Protein AF-A0A060XCC9-F1 (afdb_monomer_lite)

Organism: Oncorhynchus mykiss (NCBI:txid8022)

InterPro domains:
  IPR000315 B-box-type zinc finger [PF00643] (90-126)
  IPR000315 B-box-type zinc finger [PS50119] (88-128)
  IPR000315 B-box-type zinc finger [SM00336] (88-128)
  IPR001841 Zinc finger, RING-type [PS50089] (15-59)
  IPR001841 Zinc finger, RING-type [SM00184] (15-58)
  IPR013083 Zinc finger, RING/FYVE/PHD-type [G3DSA:3.30.40.10] (1-75)
  IPR017907 Zinc finger, RING-type, conserved site [PS00518] (30-39)
  IPR027370 Zinc finger, RING-type, eukaryotic [PF13445] (15-47)
  IPR051051 E3 ubiquitin-protein ligase TRIM/RNF [PTHR25465] (50-136)

pLDDT: mean 73.84, std 18.0, range [29.75, 94.81]

Radius of gyration: 21.74 Å; chains: 1; bounding box: 54×84×45 Å

Structure (mmCIF, N/CA/C/O backbone):
data_AF-A0A060XCC9-F1
#
_entry.id   AF-A0A060XCC9-F1
#
loop_
_atom_site.group_PDB
_atom_site.id
_atom_site.type_symbol
_atom_site.label_atom_id
_atom_site.label_alt_id
_atom_site.label_comp_id
_atom_site.label_asym_id
_atom_site.label_entity_id
_atom_site.label_seq_id
_atom_site.pdbx_PDB_ins_code
_atom_site.Cartn_x
_atom_site.Cartn_y
_atom_site.Cartn_z
_atom_site.occupancy
_atom_site.B_iso_or_equiv
_atom_site.auth_seq_id
_atom_site.auth_comp_id
_atom_site.auth_asym_id
_atom_site.auth_atom_id
_atom_site.pdbx_PDB_model_num
ATOM 1 N N . MET A 1 1 ? -31.879 -34.108 3.209 1.00 38.06 1 MET A N 1
ATOM 2 C CA . MET A 1 1 ? -31.539 -33.006 4.131 1.00 38.06 1 MET A CA 1
ATOM 3 C C . MET A 1 1 ? -30.039 -32.811 4.059 1.00 38.06 1 MET A C 1
ATOM 5 O O . MET A 1 1 ? -29.324 -33.751 4.369 1.00 38.06 1 MET A O 1
ATOM 9 N N . ALA A 1 2 ? -29.567 -31.674 3.555 1.00 33.78 2 ALA A N 1
ATOM 10 C CA . ALA A 1 2 ? -28.142 -31.370 3.478 1.00 33.78 2 ALA A CA 1
ATOM 11 C C . ALA A 1 2 ? -27.907 -30.082 4.265 1.00 33.78 2 ALA A C 1
ATOM 13 O O . ALA A 1 2 ? -28.364 -29.014 3.867 1.00 33.78 2 ALA A O 1
ATOM 14 N N . THR A 1 3 ? -27.262 -30.205 5.420 1.00 51.16 3 THR A N 1
ATOM 15 C CA . THR A 1 3 ? -26.796 -29.068 6.207 1.00 51.16 3 THR A CA 1
ATOM 16 C C . THR A 1 3 ? -25.444 -28.653 5.642 1.00 51.16 3 THR A C 1
ATOM 18 O O . THR A 1 3 ? -24.409 -29.201 6.012 1.00 51.16 3 THR A O 1
ATOM 21 N N . SER A 1 4 ? -25.438 -27.708 4.708 1.00 47.94 4 SER A N 1
ATOM 22 C CA . SER A 1 4 ? -24.227 -26.964 4.370 1.00 47.94 4 SER A CA 1
ATOM 23 C C . SER A 1 4 ? -24.091 -25.820 5.373 1.00 47.94 4 SER A C 1
ATOM 25 O O . SER A 1 4 ? -24.404 -24.669 5.077 1.00 47.94 4 SER A O 1
ATOM 27 N N . SER A 1 5 ? -23.694 -26.150 6.601 1.00 54.50 5 SER A N 1
ATOM 28 C CA . SER A 1 5 ? -23.222 -25.175 7.580 1.00 54.50 5 SER A CA 1
ATOM 29 C C . SER A 1 5 ? -21.854 -24.677 7.120 1.00 54.50 5 SER A C 1
ATOM 31 O O . SER A 1 5 ? -20.808 -25.187 7.515 1.00 54.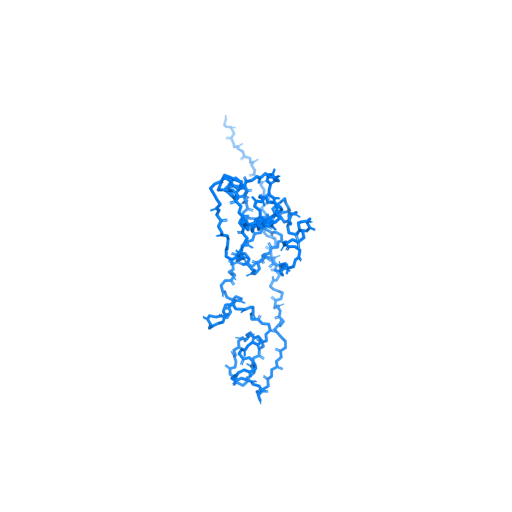50 5 SER A O 1
ATOM 33 N N . SER A 1 6 ? -21.870 -23.690 6.226 1.00 56.69 6 SER A N 1
ATOM 34 C CA . SER A 1 6 ? -20.720 -22.841 5.942 1.00 56.69 6 SER A CA 1
ATOM 35 C C . SER A 1 6 ? -20.382 -22.075 7.219 1.00 56.69 6 SER A C 1
ATOM 37 O O . SER A 1 6 ? -20.898 -20.987 7.450 1.00 56.69 6 SER A O 1
ATOM 39 N N . LEU A 1 7 ? -19.540 -22.663 8.073 1.00 48.34 7 LEU A N 1
ATOM 40 C CA . LEU A 1 7 ? -18.870 -21.956 9.161 1.00 48.34 7 LEU A CA 1
ATOM 41 C C . LEU A 1 7 ? -17.871 -20.974 8.535 1.00 48.34 7 LEU A C 1
ATOM 43 O O . LEU A 1 7 ? -16.666 -21.215 8.497 1.00 48.34 7 LEU A O 1
ATOM 47 N N . LEU A 1 8 ? -18.375 -19.877 7.975 1.00 49.47 8 LEU A N 1
ATOM 48 C CA . LEU A 1 8 ? -17.566 -18.680 7.824 1.00 49.47 8 LEU A CA 1
ATOM 49 C C . LEU A 1 8 ? -17.305 -18.210 9.256 1.00 49.47 8 LEU A C 1
ATOM 51 O O . LEU A 1 8 ? -18.219 -17.703 9.899 1.00 49.47 8 LEU A O 1
ATOM 55 N N . SER A 1 9 ? -16.104 -18.498 9.771 1.00 51.94 9 SER A N 1
ATOM 56 C CA . SER A 1 9 ? -15.682 -18.137 11.132 1.00 51.94 9 SER A CA 1
ATOM 57 C C . SER A 1 9 ? -16.092 -16.695 11.420 1.00 51.94 9 SER A C 1
ATOM 59 O O . SER A 1 9 ? -15.736 -15.792 10.656 1.00 51.94 9 SER A O 1
ATOM 61 N N . GLU A 1 10 ? -16.832 -16.486 12.510 1.00 56.75 10 GLU A N 1
ATOM 62 C CA . GLU A 1 10 ? -17.357 -15.185 12.955 1.00 56.75 10 GLU A CA 1
ATOM 63 C C . GLU A 1 10 ? -16.245 -14.122 13.061 1.00 56.75 10 GLU A C 1
ATOM 65 O O . GLU A 1 10 ? -16.485 -12.928 12.904 1.00 56.75 10 GLU A O 1
ATOM 70 N N . GLU A 1 11 ? -14.994 -14.564 13.193 1.00 55.44 11 GLU A N 1
ATOM 71 C CA . GLU A 1 11 ? -13.777 -13.755 13.194 1.00 55.44 11 GLU A CA 1
ATOM 72 C C . GLU A 1 11 ? -13.508 -12.973 11.894 1.00 55.44 11 GLU A C 1
ATOM 74 O O . GLU A 1 11 ? -12.779 -11.981 11.930 1.00 55.44 11 GLU A O 1
ATOM 79 N N . GLN A 1 12 ? -14.078 -13.364 10.746 1.00 63.16 12 GLN A N 1
ATOM 80 C CA . GLN A 1 12 ? -13.899 -12.627 9.482 1.00 63.16 12 GLN A CA 1
ATOM 81 C C . GLN A 1 12 ? -14.871 -11.452 9.303 1.00 63.16 12 GLN A C 1
ATOM 83 O O . GLN A 1 12 ? -14.699 -10.658 8.377 1.00 63.16 12 GLN A O 1
ATOM 88 N N . LEU A 1 13 ? -15.875 -11.321 10.176 1.00 75.88 13 LEU A N 1
ATOM 89 C CA . LEU A 1 13 ? -16.891 -10.264 10.110 1.00 75.88 13 LEU A CA 1
ATOM 90 C C . LEU A 1 13 ? -16.720 -9.194 11.197 1.00 75.88 13 LEU A C 1
ATOM 92 O O . LEU A 1 13 ? -17.560 -8.302 11.309 1.00 75.88 13 LEU A O 1
ATOM 96 N N . LEU A 1 14 ? -15.640 -9.267 11.979 1.00 82.38 14 LEU A N 1
ATOM 97 C CA . LEU A 1 14 ? -15.364 -8.346 13.076 1.00 82.38 14 LEU A CA 1
ATOM 98 C C . LEU A 1 14 ? -14.449 -7.203 12.634 1.00 82.38 14 LEU A C 1
ATOM 100 O O . LEU A 1 14 ? -13.394 -7.396 12.024 1.00 82.38 14 LEU A O 1
ATOM 104 N N . CYS A 1 15 ? -14.806 -5.988 13.029 1.00 81.19 15 CYS A N 1
ATOM 105 C CA . CYS A 1 15 ? -13.955 -4.826 12.877 1.00 81.19 15 CYS A CA 1
ATOM 106 C C . CYS A 1 15 ? -12.806 -4.859 13.874 1.00 81.19 15 CYS A C 1
ATOM 108 O O . CYS A 1 15 ? -13.012 -4.876 15.078 1.00 81.19 15 CYS A O 1
ATOM 110 N N . SER A 1 16 ? -11.568 -4.753 13.390 1.00 76.75 16 SER A N 1
ATOM 111 C CA . SER A 1 16 ? -10.387 -4.759 14.265 1.00 76.75 16 SER A CA 1
ATOM 112 C C . SER A 1 16 ? -10.229 -3.506 15.141 1.00 76.75 16 SER A C 1
ATOM 114 O O . SER A 1 16 ? -9.301 -3.454 15.944 1.00 76.75 16 SER A O 1
ATOM 116 N N . ILE A 1 17 ? -11.090 -2.493 14.977 1.00 77.75 17 ILE A N 1
ATOM 117 C CA . ILE A 1 17 ? -11.092 -1.277 15.805 1.00 77.75 17 ILE A CA 1
ATOM 118 C C . ILE A 1 17 ? -12.027 -1.460 17.003 1.00 77.75 17 ILE A C 1
ATOM 120 O O . ILE A 1 17 ? -11.586 -1.317 18.138 1.00 77.75 17 ILE A O 1
ATOM 124 N N . CYS A 1 18 ? -13.300 -1.791 16.761 1.00 83.19 18 CYS A N 1
ATOM 125 C CA . CYS A 1 18 ? -14.297 -1.959 17.825 1.00 83.19 18 CYS A CA 1
ATOM 126 C C . CYS A 1 18 ? -14.451 -3.404 18.317 1.00 83.19 18 CYS A C 1
ATOM 128 O O . CYS A 1 18 ? -15.130 -3.623 19.310 1.00 83.19 18 CYS A O 1
ATOM 130 N N . LEU A 1 19 ? -13.805 -4.368 17.651 1.00 80.25 19 LEU A N 1
ATOM 131 C CA . LEU A 1 19 ? -13.880 -5.810 17.925 1.00 80.25 19 LEU A CA 1
ATOM 132 C C . LEU A 1 19 ? -15.308 -6.377 17.864 1.00 80.25 19 LEU A C 1
ATOM 134 O O . LEU A 1 19 ? -15.592 -7.398 18.479 1.00 80.25 19 LEU A O 1
ATOM 138 N N . ASP A 1 20 ? -16.177 -5.721 17.097 1.00 82.00 20 ASP A N 1
ATOM 139 C CA . ASP A 1 20 ? -17.593 -6.059 16.924 1.00 82.00 20 ASP A CA 1
ATOM 140 C C . ASP A 1 20 ? -17.915 -6.258 15.435 1.00 82.00 20 ASP A C 1
ATOM 142 O O . ASP A 1 20 ? -17.106 -5.894 14.574 1.00 82.00 20 ASP A O 1
ATOM 146 N N . LEU A 1 21 ? -19.078 -6.829 15.121 1.00 84.25 21 LEU A N 1
ATOM 147 C CA . LEU A 1 21 ? -19.535 -7.067 13.756 1.00 84.25 21 LEU A CA 1
ATOM 148 C C . LEU A 1 21 ? -19.530 -5.775 12.932 1.00 84.25 21 LEU A C 1
ATOM 150 O O . LEU A 1 21 ? -19.895 -4.693 13.402 1.00 84.25 21 LEU A O 1
ATOM 154 N N . PHE A 1 22 ? -19.123 -5.890 11.668 1.00 83.50 22 PHE A N 1
ATOM 155 C CA . PHE A 1 22 ? -19.057 -4.746 10.769 1.00 83.50 22 PHE A CA 1
ATOM 156 C C . PHE A 1 22 ? -20.400 -4.024 10.650 1.00 83.50 22 PHE A C 1
ATOM 158 O O . PHE A 1 22 ? -21.363 -4.544 10.093 1.00 83.50 22 PHE A O 1
ATOM 165 N N . THR A 1 23 ? -20.417 -2.765 11.078 1.00 84.62 23 THR A N 1
ATOM 166 C CA . THR A 1 23 ? -21.505 -1.826 10.799 1.00 84.62 23 THR A CA 1
ATOM 167 C C . THR A 1 23 ? -21.069 -0.895 9.675 1.00 84.62 23 THR A C 1
ATOM 169 O O . THR A 1 23 ? -20.116 -0.130 9.844 1.00 84.62 23 THR A O 1
ATOM 172 N N . GLU A 1 24 ? -21.741 -0.985 8.522 1.00 84.62 24 GLU A N 1
ATOM 173 C CA . GLU A 1 24 ? -21.368 -0.286 7.280 1.00 84.62 24 GLU A CA 1
ATOM 174 C C . GLU A 1 24 ? -19.863 -0.450 6.956 1.00 84.62 24 GLU A C 1
ATOM 176 O O . GLU A 1 24 ? -19.088 0.495 7.137 1.00 84.62 24 GLU A O 1
ATOM 181 N N . PRO A 1 25 ? -19.404 -1.642 6.526 1.00 84.56 25 PRO A N 1
ATOM 182 C CA . PRO A 1 25 ? -17.987 -1.873 6.274 1.00 84.56 25 PRO A CA 1
ATOM 183 C C . PRO A 1 25 ? -17.451 -0.958 5.167 1.00 84.56 25 PRO A C 1
ATOM 185 O O . PRO A 1 25 ? -18.036 -0.832 4.092 1.00 84.56 25 PRO A O 1
ATOM 188 N N . VAL A 1 26 ? -16.298 -0.353 5.426 1.00 82.12 26 VAL A N 1
ATOM 189 C CA . VAL A 1 26 ? -15.483 0.363 4.447 1.00 82.12 26 VAL A CA 1
ATOM 190 C C . VAL A 1 26 ? -14.245 -0.474 4.172 1.00 82.12 26 VAL A C 1
ATOM 192 O O . VAL A 1 26 ? -13.487 -0.775 5.097 1.00 82.12 26 VAL A O 1
ATOM 195 N N . THR A 1 27 ? -14.033 -0.821 2.904 1.00 81.38 27 THR A N 1
ATOM 196 C CA . THR A 1 27 ? -12.822 -1.505 2.450 1.00 81.38 27 THR A CA 1
ATOM 197 C C . THR A 1 27 ? -11.733 -0.475 2.165 1.00 81.38 27 THR A C 1
ATOM 199 O O . THR A 1 27 ? -11.897 0.408 1.323 1.00 81.38 27 THR A O 1
ATOM 202 N N . THR A 1 28 ? -10.609 -0.568 2.865 1.00 76.62 28 THR A N 1
ATOM 203 C CA . THR A 1 28 ? -9.420 0.249 2.595 1.00 76.62 28 THR A CA 1
ATOM 204 C C . THR A 1 28 ? -8.664 -0.253 1.358 1.00 76.62 28 THR A C 1
ATOM 206 O O . THR A 1 28 ? -8.831 -1.414 0.978 1.00 76.62 28 THR A O 1
ATOM 209 N N . PRO A 1 29 ? -7.758 0.550 0.757 1.00 67.06 29 PRO A N 1
ATOM 210 C CA . PRO A 1 29 ? -6.903 0.101 -0.353 1.00 67.06 29 PRO A CA 1
ATOM 211 C C . PRO A 1 29 ? -6.088 -1.161 -0.034 1.00 67.06 29 PRO A C 1
ATOM 213 O O . PRO A 1 29 ? -5.778 -1.951 -0.918 1.00 67.06 29 PRO A O 1
ATOM 216 N N . CYS A 1 30 ? -5.804 -1.404 1.251 1.00 69.00 30 CYS A N 1
ATOM 217 C CA . CYS A 1 30 ? -5.152 -2.627 1.708 1.00 69.00 30 CYS A CA 1
ATOM 218 C C . CYS A 1 30 ? -6.081 -3.847 1.828 1.00 69.00 30 CYS A C 1
ATOM 220 O O . CYS A 1 30 ? -5.654 -4.870 2.362 1.00 69.00 30 CYS A O 1
ATOM 222 N N . GLY A 1 31 ? -7.332 -3.751 1.370 1.00 69.31 31 GLY A N 1
ATOM 223 C CA . GLY A 1 31 ? -8.305 -4.844 1.357 1.00 69.31 31 GLY A CA 1
ATOM 224 C C . GLY A 1 31 ? -8.876 -5.207 2.729 1.00 69.31 31 GLY A C 1
ATOM 225 O O . GLY A 1 31 ? -9.483 -6.266 2.869 1.00 69.31 31 GLY A O 1
ATOM 226 N N . HIS A 1 32 ? -8.675 -4.366 3.747 1.00 76.75 32 HIS A N 1
ATOM 227 C CA . HIS A 1 32 ? -9.213 -4.597 5.087 1.00 76.75 32 HIS A CA 1
ATOM 228 C C . HIS A 1 32 ? -10.526 -3.844 5.261 1.00 76.75 32 HIS A C 1
ATOM 230 O O . HIS A 1 32 ? -10.699 -2.748 4.734 1.00 76.75 32 HIS A O 1
ATOM 236 N N . ASN A 1 33 ? -11.445 -4.436 6.014 1.00 78.56 33 ASN A N 1
ATOM 237 C CA . ASN A 1 33 ? -12.747 -3.848 6.276 1.00 78.56 33 ASN A CA 1
ATOM 238 C C . ASN A 1 33 ? -12.773 -3.278 7.692 1.00 78.56 33 ASN A C 1
ATOM 240 O O . ASN A 1 33 ? -12.209 -3.860 8.618 1.00 78.56 33 ASN A O 1
ATOM 244 N N . PHE A 1 34 ? -13.423 -2.131 7.850 1.00 84.88 34 PHE A N 1
ATOM 245 C CA . PHE A 1 34 ? -13.648 -1.474 9.135 1.00 84.88 34 PHE A CA 1
ATOM 246 C C . PHE A 1 34 ? -15.048 -0.878 9.163 1.00 84.88 34 PHE A C 1
ATOM 248 O O . PHE A 1 34 ? -15.572 -0.523 8.112 1.00 84.88 34 PHE A O 1
ATOM 255 N N . CYS A 1 35 ? -15.643 -0.699 10.343 1.00 87.75 35 CYS A N 1
ATOM 256 C CA . CYS A 1 35 ? -16.879 0.074 10.438 1.00 87.75 35 CYS A CA 1
ATOM 257 C C . CYS A 1 35 ? -16.627 1.509 9.955 1.00 87.75 35 CYS A C 1
ATOM 259 O O . CYS A 1 35 ? -15.626 2.128 10.329 1.00 87.75 35 CYS A O 1
ATOM 261 N N . LYS A 1 36 ? -17.550 2.062 9.165 1.00 85.06 36 LYS A N 1
ATOM 262 C CA . LYS A 1 36 ? -17.467 3.432 8.631 1.00 85.06 36 LYS A CA 1
ATOM 263 C C . LYS A 1 36 ? -17.244 4.490 9.710 1.00 85.06 36 LYS A C 1
ATOM 265 O O . LYS A 1 36 ? -16.461 5.413 9.504 1.00 85.06 36 LYS A O 1
ATOM 270 N N . ALA A 1 37 ? -17.900 4.351 10.861 1.00 84.31 37 ALA A N 1
ATOM 271 C CA . ALA A 1 37 ? -17.695 5.243 12.001 1.00 84.31 37 ALA A CA 1
ATOM 272 C C . ALA A 1 37 ? -16.281 5.098 12.587 1.00 84.31 37 ALA A C 1
ATOM 274 O O . ALA A 1 37 ? -15.590 6.098 12.779 1.00 84.31 37 ALA A O 1
ATOM 275 N N . CYS A 1 38 ? -15.831 3.855 12.785 1.00 81.44 38 CYS A N 1
ATOM 276 C CA . CYS A 1 38 ? -14.518 3.554 13.345 1.00 81.44 38 CYS A CA 1
ATOM 277 C C . CYS A 1 38 ? -13.382 4.098 12.479 1.00 81.44 38 CYS A C 1
ATOM 279 O O . CYS A 1 38 ? -12.476 4.726 13.010 1.00 81.44 38 CYS A O 1
ATOM 281 N N . ILE A 1 39 ? -13.427 3.905 11.157 1.00 77.00 39 ILE A N 1
ATOM 282 C CA . ILE A 1 39 ? -12.357 4.386 10.272 1.00 77.00 39 ILE A CA 1
ATOM 283 C C . ILE A 1 39 ? -12.332 5.915 10.146 1.00 77.00 39 ILE A C 1
ATOM 285 O O . ILE A 1 39 ? -11.256 6.497 10.063 1.00 77.00 39 ILE A O 1
ATOM 289 N N . ARG A 1 40 ? -13.496 6.578 10.182 1.00 77.31 40 ARG A N 1
ATOM 290 C CA . ARG A 1 40 ? -13.591 8.045 10.110 1.00 77.31 40 ARG A CA 1
ATOM 291 C C . ARG A 1 40 ? -13.026 8.715 11.356 1.00 77.31 40 ARG A C 1
ATOM 293 O O . ARG A 1 40 ? -12.075 9.473 11.239 1.00 77.31 40 ARG A O 1
ATOM 300 N N . GLN A 1 41 ? -13.505 8.339 12.544 1.00 70.75 41 GLN A N 1
ATOM 301 C CA . GLN A 1 41 ? -12.987 8.870 13.816 1.00 70.75 41 GLN A CA 1
ATOM 302 C C . GLN A 1 41 ? -11.474 8.659 13.964 1.00 70.75 41 GLN A C 1
ATOM 304 O O . GLN A 1 41 ? -10.757 9.511 14.493 1.00 70.75 41 GLN A O 1
ATOM 309 N N . TYR A 1 42 ? -10.992 7.528 13.454 1.00 66.19 42 TYR A N 1
ATOM 310 C CA . TYR A 1 42 ? -9.581 7.178 13.450 1.00 66.19 42 TYR A CA 1
ATOM 311 C C . TYR A 1 42 ? -8.739 8.022 12.476 1.00 66.19 42 TYR A C 1
ATOM 313 O O . TYR A 1 42 ? -7.550 8.219 12.698 1.00 66.19 42 TYR A O 1
ATOM 321 N N . TRP A 1 43 ? -9.322 8.547 11.397 1.00 66.19 43 TRP A N 1
ATOM 322 C CA . TRP A 1 43 ? -8.628 9.439 10.461 1.00 66.19 43 TRP A CA 1
ATOM 323 C C . TRP A 1 43 ? -8.787 10.921 10.801 1.00 66.19 43 TRP A C 1
ATOM 325 O O . TRP A 1 43 ? -7.836 11.675 10.617 1.00 66.19 43 TRP A O 1
ATOM 335 N N . ASP A 1 44 ? -9.925 11.333 11.356 1.00 62.69 44 ASP A N 1
ATOM 336 C CA . ASP A 1 44 ? -10.191 12.724 11.748 1.00 62.69 44 ASP A CA 1
ATOM 337 C C . ASP A 1 44 ? -9.265 13.212 12.880 1.00 62.69 44 ASP A C 1
ATOM 339 O O . ASP A 1 44 ? -9.022 14.407 13.024 1.00 62.69 44 ASP A O 1
ATOM 343 N N . SER A 1 45 ? -8.675 12.292 13.647 1.00 58.41 45 SER A N 1
ATOM 344 C CA . SER A 1 45 ? -7.707 12.609 14.710 1.00 58.41 45 SER A CA 1
ATOM 345 C C . SER A 1 45 ? -6.255 12.740 14.199 1.00 58.41 45 SER A C 1
ATOM 347 O O . SER A 1 45 ? -5.321 12.882 14.992 1.00 58.41 45 SER A O 1
ATOM 349 N N . ASN A 1 46 ? -6.019 12.612 12.887 1.00 58.44 46 ASN A N 1
ATOM 350 C CA . ASN A 1 46 ? -4.686 12.484 12.297 1.00 58.44 46 ASN A CA 1
ATOM 351 C C . ASN A 1 46 ? -4.088 13.860 11.953 1.00 58.44 46 ASN A C 1
ATOM 353 O O . ASN A 1 46 ? -4.208 14.369 10.839 1.00 58.44 46 ASN A O 1
ATOM 357 N N . ASP A 1 47 ? -3.401 14.461 12.923 1.00 55.28 47 ASP A N 1
ATOM 358 C CA . ASP A 1 47 ? -2.543 15.621 12.686 1.00 55.28 47 ASP A CA 1
ATOM 359 C C . ASP A 1 47 ? -1.318 15.186 11.851 1.00 55.28 47 ASP A C 1
ATOM 361 O O . ASP A 1 47 ? -0.288 14.743 12.377 1.00 55.28 47 ASP A O 1
ATOM 365 N N . LEU A 1 48 ? -1.431 15.305 10.520 1.00 54.78 48 LEU A N 1
ATOM 366 C CA . LEU A 1 48 ? -0.404 14.964 9.515 1.00 54.78 48 LEU A CA 1
ATOM 367 C C . LEU A 1 48 ? 0.993 15.540 9.822 1.00 54.78 48 LEU A C 1
ATOM 369 O O . LEU A 1 48 ? 2.001 14.987 9.383 1.00 54.78 48 LEU A O 1
ATOM 373 N N . LYS A 1 49 ? 1.081 16.612 10.621 1.00 57.75 49 LYS A N 1
ATOM 374 C CA . LYS A 1 49 ? 2.343 17.224 11.078 1.00 57.75 49 LYS A CA 1
ATOM 375 C C . LYS A 1 49 ? 3.189 16.327 11.994 1.00 57.75 49 LYS A C 1
ATOM 377 O O . LYS A 1 49 ? 4.352 16.647 12.228 1.00 57.75 49 LYS A O 1
ATOM 382 N N . SER A 1 50 ? 2.636 15.223 12.497 1.00 66.94 50 SER A N 1
ATOM 383 C CA . SER A 1 50 ? 3.282 14.319 13.461 1.00 66.94 50 SER A CA 1
ATOM 384 C C . SER A 1 50 ? 3.400 12.865 12.979 1.00 66.94 50 SER A C 1
ATOM 386 O O . SER A 1 50 ? 3.660 11.967 13.781 1.00 66.94 50 SER A O 1
ATOM 388 N N . ALA A 1 51 ? 3.205 12.605 11.680 1.00 78.94 51 ALA A N 1
ATOM 389 C CA . ALA A 1 51 ? 3.274 11.247 11.148 1.00 78.94 51 ALA A CA 1
ATOM 390 C C . ALA A 1 51 ? 4.631 10.592 11.458 1.00 78.94 51 ALA A C 1
ATOM 392 O O . ALA A 1 51 ? 5.688 11.133 11.136 1.00 78.94 51 ALA A O 1
ATOM 393 N N . LEU A 1 52 ? 4.599 9.408 12.072 1.00 83.56 52 LEU A N 1
ATOM 394 C CA . LEU A 1 52 ? 5.790 8.652 12.461 1.00 83.56 52 LEU A CA 1
ATOM 395 C C . LEU A 1 52 ? 6.177 7.598 11.433 1.00 83.56 52 LEU A C 1
ATOM 397 O O . LEU A 1 52 ? 7.363 7.290 11.304 1.00 83.56 52 LEU A O 1
ATOM 401 N N . LYS A 1 53 ? 5.194 7.024 10.730 1.00 86.62 53 LYS A N 1
ATOM 402 C CA . LYS A 1 53 ? 5.401 6.042 9.659 1.00 86.62 53 LYS A CA 1
ATOM 403 C C . LYS A 1 53 ? 4.308 6.142 8.602 1.00 86.62 53 LYS A C 1
ATOM 405 O O . LYS A 1 53 ? 3.174 6.504 8.909 1.00 86.62 53 LYS A O 1
ATOM 410 N N . SER A 1 54 ? 4.639 5.745 7.379 1.00 86.25 54 SER A N 1
ATOM 411 C CA . SER A 1 54 ? 3.654 5.528 6.318 1.00 86.25 54 SER A CA 1
ATOM 412 C C . SER A 1 54 ? 3.494 4.046 6.022 1.00 86.25 54 SER A C 1
ATOM 414 O O . SER A 1 54 ? 4.471 3.295 6.025 1.00 86.25 54 SER A O 1
ATOM 416 N N . CYS A 1 55 ? 2.265 3.626 5.739 1.00 86.12 55 CYS A N 1
ATOM 417 C CA . CYS A 1 55 ? 1.972 2.299 5.223 1.00 86.12 55 CYS A CA 1
ATOM 418 C C . CYS A 1 55 ? 1.814 2.356 3.709 1.00 86.12 55 CYS A C 1
ATOM 420 O O . CYS A 1 55 ? 0.980 3.096 3.194 1.00 86.12 55 CYS A O 1
ATOM 422 N N . LEU A 1 56 ? 2.563 1.513 3.007 1.00 82.38 56 LEU A N 1
ATOM 423 C CA . LEU A 1 56 ? 2.496 1.428 1.548 1.00 82.38 56 LEU A CA 1
ATOM 424 C C . LEU A 1 56 ? 1.283 0.647 1.047 1.00 82.38 56 LEU A C 1
ATOM 426 O O . LEU A 1 56 ? 0.847 0.845 -0.076 1.00 82.38 56 LEU A O 1
ATOM 430 N N . VAL A 1 57 ? 0.726 -0.224 1.889 1.00 82.88 57 VAL A N 1
ATOM 431 C CA . VAL A 1 57 ? -0.477 -0.993 1.550 1.00 82.88 57 VAL A CA 1
ATOM 432 C C . VAL A 1 57 ? -1.725 -0.130 1.741 1.00 82.88 57 VAL A C 1
ATOM 434 O O . VAL A 1 57 ? -2.620 -0.135 0.909 1.00 82.88 57 VAL A O 1
ATOM 437 N N . CYS A 1 58 ? -1.787 0.639 2.832 1.00 81.50 58 CYS A N 1
ATOM 438 C CA . CYS A 1 58 ? -2.896 1.563 3.088 1.00 81.50 58 CYS A CA 1
ATOM 439 C C . CYS A 1 58 ? -2.748 2.900 2.351 1.00 81.50 58 CYS A C 1
ATOM 441 O O . CYS A 1 58 ? -3.671 3.706 2.393 1.00 81.50 58 CYS A O 1
ATOM 443 N N . GLN A 1 59 ? -1.574 3.160 1.765 1.00 81.19 59 GLN A N 1
ATOM 444 C CA . GLN A 1 59 ? -1.221 4.420 1.108 1.00 81.19 59 GLN A CA 1
ATOM 445 C C . GLN A 1 59 ? -1.526 5.641 1.997 1.00 81.19 59 GLN A C 1
ATOM 447 O O . GLN A 1 59 ? -2.039 6.658 1.550 1.00 81.19 59 GLN A O 1
ATOM 452 N N . SER A 1 60 ? -1.223 5.519 3.294 1.00 81.50 60 SER A N 1
ATOM 453 C CA . SER A 1 60 ? -1.532 6.527 4.313 1.00 81.50 60 SER A CA 1
ATOM 454 C C . SER A 1 60 ? -0.395 6.680 5.322 1.00 81.50 60 SER A C 1
ATOM 456 O O . SER A 1 60 ? 0.373 5.744 5.570 1.00 81.50 60 SER A O 1
ATOM 458 N N . SER A 1 61 ? -0.306 7.867 5.918 1.00 84.12 61 SER A N 1
ATOM 459 C CA . SER A 1 61 ? 0.651 8.214 6.971 1.00 84.12 61 SER A CA 1
ATOM 460 C C . SER A 1 61 ? -0.042 8.273 8.333 1.00 84.12 61 SER A C 1
ATOM 462 O O . SER A 1 61 ? -1.168 8.757 8.445 1.00 84.12 61 SER A O 1
ATOM 464 N N . TYR A 1 62 ? 0.630 7.772 9.370 1.00 82.38 62 TYR A N 1
ATOM 465 C CA . TYR A 1 62 ? 0.053 7.583 10.702 1.00 82.38 62 TYR A CA 1
ATOM 466 C C . TYR A 1 62 ? 0.942 8.202 11.783 1.00 82.38 62 TYR A C 1
ATOM 468 O O . TYR A 1 62 ? 2.165 8.019 11.777 1.00 82.38 62 TYR A O 1
ATOM 476 N N . CYS A 1 63 ? 0.332 8.913 12.731 1.00 82.12 63 CYS A N 1
ATOM 477 C CA . CYS A 1 63 ? 0.957 9.249 14.012 1.00 82.12 63 CYS A CA 1
ATOM 478 C C . CYS A 1 63 ? 1.011 8.013 14.936 1.00 82.12 63 CYS A C 1
ATOM 480 O O . CYS A 1 63 ? 0.536 6.939 14.573 1.00 82.12 63 CYS A O 1
ATOM 482 N N . GLU A 1 64 ? 1.620 8.136 16.119 1.00 81.19 64 GLU A N 1
ATOM 483 C CA . GLU A 1 64 ? 1.865 7.007 17.034 1.00 81.19 64 GLU A CA 1
ATOM 484 C C . GLU A 1 64 ? 0.606 6.213 17.393 1.00 81.19 64 GLU A C 1
ATOM 486 O O . GLU A 1 64 ? 0.568 4.993 17.229 1.00 81.19 64 GLU A O 1
ATOM 491 N N . THR A 1 65 ? -0.444 6.911 17.820 1.00 74.94 65 THR A N 1
ATOM 492 C CA . THR A 1 65 ? -1.722 6.304 18.208 1.00 74.94 65 THR A CA 1
ATOM 493 C C . THR A 1 65 ? -2.364 5.568 17.038 1.00 74.94 65 THR A C 1
ATOM 495 O O . THR A 1 65 ? -2.902 4.473 17.207 1.00 74.94 65 THR A O 1
ATOM 498 N N . HIS A 1 66 ? -2.244 6.125 15.829 1.00 77.12 66 HIS A N 1
ATOM 499 C CA . HIS A 1 66 ? -2.790 5.508 14.629 1.00 77.12 66 HIS A CA 1
ATOM 500 C C . HIS A 1 66 ? -1.877 4.431 14.007 1.00 77.12 66 HIS A C 1
ATOM 502 O O . HIS A 1 66 ? -2.241 3.745 13.053 1.00 77.12 66 HIS A O 1
ATOM 508 N N . LEU A 1 67 ? -0.668 4.261 14.540 1.00 83.00 67 LEU A N 1
ATOM 509 C CA . LEU A 1 67 ? 0.246 3.197 14.147 1.00 83.00 67 LEU A CA 1
ATOM 510 C C . LEU A 1 67 ? 0.063 1.940 15.010 1.00 83.00 67 LEU A C 1
ATOM 512 O O . LEU A 1 67 ? 0.391 0.843 14.560 1.00 83.00 67 LEU A O 1
ATOM 516 N N . GLU A 1 68 ? -0.465 2.081 16.228 1.00 83.44 68 GLU A N 1
ATOM 517 C CA . GLU A 1 68 ? -0.642 0.993 17.202 1.00 83.44 68 GLU A CA 1
ATOM 518 C C . GLU A 1 68 ? -1.357 -0.242 16.610 1.00 83.44 68 GLU A C 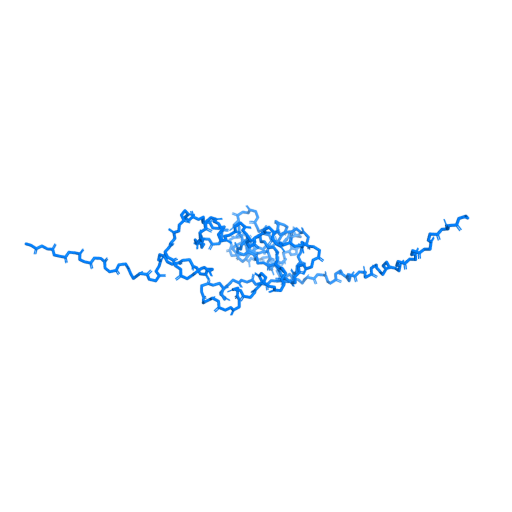1
ATOM 520 O O . GLU A 1 68 ? -0.812 -1.344 16.709 1.00 83.44 68 GLU A O 1
ATOM 525 N N . PRO A 1 69 ? -2.471 -0.125 15.862 1.00 78.69 69 PRO A N 1
ATOM 526 C CA . PRO A 1 69 ? -3.143 -1.285 15.279 1.00 78.69 69 PRO A CA 1
ATOM 527 C C . PRO A 1 69 ? -2.317 -2.002 14.216 1.00 78.69 69 PRO A C 1
ATOM 529 O O . PRO A 1 69 ? -2.415 -3.222 14.108 1.00 78.69 69 PRO A O 1
ATOM 532 N N . HIS A 1 70 ? -1.450 -1.295 13.481 1.00 83.31 70 HIS A N 1
ATOM 533 C CA . HIS A 1 70 ? -0.490 -1.939 12.579 1.00 83.31 70 HIS A CA 1
ATOM 534 C C . HIS A 1 70 ? 0.530 -2.805 13.322 1.00 83.31 70 HIS A C 1
ATOM 536 O O . HIS A 1 70 ? 1.133 -3.693 12.725 1.00 83.31 70 HIS A O 1
ATOM 542 N N . GLN A 1 71 ? 0.728 -2.559 14.615 1.00 84.31 71 GLN A N 1
ATOM 543 C CA . GLN A 1 71 ? 1.642 -3.314 15.461 1.00 84.31 71 GLN A CA 1
ATOM 544 C C . GLN A 1 71 ? 0.927 -4.367 16.305 1.00 84.31 71 GLN A C 1
ATOM 546 O O . GLN A 1 71 ? 1.543 -5.377 16.627 1.00 84.31 71 GLN A O 1
ATOM 551 N N . ARG A 1 72 ? -0.350 -4.180 16.654 1.00 83.81 72 ARG A N 1
ATOM 552 C CA . ARG A 1 72 ? -1.122 -5.132 17.467 1.00 83.81 72 ARG A CA 1
ATOM 553 C C . ARG A 1 72 ? -1.899 -6.140 16.631 1.00 83.81 72 ARG A C 1
ATOM 555 O O . ARG A 1 72 ? -1.799 -7.339 16.896 1.00 83.81 72 ARG A O 1
ATOM 562 N N . VAL A 1 73 ? -2.637 -5.689 15.618 1.00 78.19 73 VAL A N 1
ATOM 563 C CA . VAL A 1 73 ? -3.579 -6.529 14.864 1.00 78.19 73 VAL A CA 1
ATOM 564 C C . VAL A 1 73 ? -2.814 -7.459 13.912 1.00 78.19 73 VAL A C 1
ATOM 566 O O . VAL A 1 73 ? -2.099 -6.967 13.034 1.00 78.19 73 VAL A O 1
ATOM 569 N N . PRO A 1 74 ? -2.971 -8.796 14.010 1.00 79.00 74 PRO A N 1
ATOM 570 C CA . PRO A 1 74 ? -2.249 -9.753 13.164 1.00 79.00 74 PRO A CA 1
ATOM 571 C C . PRO A 1 74 ? -2.389 -9.482 11.661 1.00 79.00 74 PRO A C 1
ATOM 573 O O . PRO A 1 74 ? -1.406 -9.541 10.924 1.00 79.00 74 PRO A O 1
ATOM 576 N N . ALA A 1 75 ? -3.593 -9.105 11.221 1.00 74.94 75 ALA A N 1
ATOM 577 C CA . ALA A 1 75 ? -3.879 -8.784 9.826 1.00 74.94 75 ALA A CA 1
ATOM 578 C C . ALA A 1 75 ? -3.108 -7.554 9.306 1.00 74.94 75 ALA A C 1
ATOM 580 O O . ALA A 1 75 ? -2.793 -7.501 8.117 1.00 74.94 75 ALA A O 1
ATOM 581 N N . LEU A 1 76 ? -2.759 -6.604 10.183 1.00 80.19 76 LEU A N 1
ATOM 582 C CA . LEU A 1 76 ? -2.062 -5.363 9.829 1.00 80.19 76 LEU A CA 1
ATOM 583 C C . LEU A 1 76 ? -0.544 -5.430 10.066 1.00 80.19 76 LEU A C 1
ATOM 585 O O . LEU A 1 76 ? 0.191 -4.687 9.419 1.00 80.19 76 LEU A O 1
ATOM 589 N N . LYS A 1 77 ? -0.053 -6.349 10.911 1.00 84.69 77 LYS A N 1
ATOM 590 C CA . LYS A 1 77 ? 1.390 -6.577 11.159 1.00 84.69 77 LYS A CA 1
ATOM 591 C C . LYS A 1 77 ? 2.188 -6.899 9.897 1.00 84.69 77 LYS A C 1
ATOM 593 O O . LYS A 1 77 ? 3.369 -6.580 9.809 1.00 84.69 77 LYS A O 1
ATOM 598 N N . ARG A 1 78 ? 1.543 -7.529 8.912 1.00 83.62 78 ARG A N 1
ATOM 599 C CA . ARG A 1 78 ? 2.136 -7.844 7.599 1.00 83.62 78 ARG A CA 1
ATOM 600 C C . ARG A 1 78 ? 2.281 -6.627 6.683 1.00 83.62 78 ARG A C 1
ATOM 602 O O . ARG A 1 78 ? 2.869 -6.738 5.611 1.00 83.62 78 ARG A O 1
ATOM 609 N N . HIS A 1 79 ? 1.728 -5.475 7.057 1.00 86.31 79 HIS A N 1
ATOM 610 C CA . HIS A 1 79 ? 1.868 -4.266 6.264 1.00 86.31 79 HIS A CA 1
ATOM 611 C C . HIS A 1 79 ? 3.274 -3.685 6.389 1.00 86.31 79 HIS A C 1
ATOM 613 O O . HIS A 1 79 ? 3.782 -3.454 7.486 1.00 86.31 79 HIS A O 1
ATOM 619 N N . LYS A 1 80 ? 3.885 -3.372 5.245 1.00 84.94 80 LYS A N 1
ATOM 620 C CA . LYS A 1 80 ? 5.189 -2.712 5.212 1.00 84.94 80 LYS A CA 1
ATOM 621 C C . LYS A 1 80 ? 5.045 -1.245 5.620 1.00 84.94 80 LYS A C 1
ATOM 623 O O . LYS A 1 80 ? 4.408 -0.454 4.920 1.00 84.94 80 LYS A O 1
ATOM 628 N N . LEU A 1 81 ? 5.648 -0.909 6.757 1.00 88.25 81 LEU A N 1
ATOM 629 C CA . LEU A 1 81 ? 5.731 0.446 7.293 1.00 88.25 81 LEU A CA 1
ATOM 630 C C . LEU A 1 81 ? 7.106 1.046 6.993 1.00 88.25 81 LEU A C 1
ATOM 632 O O . LEU A 1 81 ? 8.131 0.442 7.309 1.00 88.25 81 LEU A O 1
ATOM 636 N N . ILE A 1 82 ? 7.121 2.249 6.432 1.00 85.56 82 ILE A N 1
ATOM 637 C CA . ILE A 1 82 ? 8.332 3.013 6.110 1.00 85.56 82 ILE A CA 1
ATOM 638 C C . ILE A 1 82 ? 8.347 4.341 6.867 1.00 85.56 82 ILE A C 1
ATOM 640 O O . ILE A 1 82 ? 7.381 4.694 7.548 1.00 85.56 82 ILE A O 1
ATOM 644 N N . LYS A 1 83 ? 9.446 5.092 6.752 1.00 83.88 83 LYS A N 1
ATOM 645 C CA . LYS A 1 83 ? 9.482 6.482 7.219 1.00 83.88 83 LYS A CA 1
ATOM 646 C C . LYS A 1 83 ? 8.391 7.307 6.528 1.00 83.88 83 LYS A C 1
ATOM 648 O O . LYS A 1 83 ? 8.052 7.001 5.386 1.00 83.88 83 LYS A O 1
ATOM 653 N N . PRO A 1 84 ? 7.851 8.329 7.210 1.00 84.19 84 PRO A N 1
ATOM 654 C CA . PRO A 1 84 ? 6.831 9.188 6.647 1.00 84.19 84 PRO A CA 1
ATOM 655 C C . PRO A 1 84 ? 7.393 9.889 5.416 1.00 84.19 84 PRO A C 1
ATOM 657 O O . PRO A 1 84 ? 8.515 10.404 5.435 1.00 84.19 84 PRO A O 1
ATOM 660 N N . VAL A 1 85 ? 6.617 9.874 4.343 1.00 77.94 85 VAL A N 1
ATOM 661 C CA . VAL A 1 85 ? 6.954 10.544 3.088 1.00 77.94 85 VAL A CA 1
ATOM 662 C C . VAL A 1 85 ? 5.866 11.542 2.756 1.00 77.94 85 VAL A C 1
ATOM 664 O O . VAL A 1 85 ? 4.696 11.310 3.052 1.00 77.94 85 VAL A O 1
ATOM 667 N N . GLU A 1 86 ? 6.263 12.657 2.150 1.00 71.56 86 GLU A N 1
ATOM 668 C CA . GLU A 1 86 ? 5.329 13.708 1.738 1.00 71.56 86 GLU A CA 1
ATOM 669 C C . GLU A 1 86 ? 4.407 13.223 0.613 1.00 71.56 86 GLU A C 1
ATOM 671 O O . GLU A 1 86 ? 3.242 13.601 0.582 1.00 71.56 86 GLU A O 1
ATOM 676 N N . ASN A 1 87 ? 4.909 12.341 -0.262 1.00 75.56 87 ASN A N 1
ATOM 677 C CA . ASN A 1 87 ? 4.138 11.749 -1.347 1.00 75.56 87 ASN A CA 1
ATOM 678 C C . ASN A 1 87 ? 4.351 10.229 -1.422 1.00 75.56 87 ASN A C 1
ATOM 680 O O . ASN A 1 87 ? 5.457 9.752 -1.692 1.00 75.56 87 ASN A O 1
ATOM 684 N N . LEU A 1 88 ? 3.287 9.465 -1.161 1.00 77.06 88 LEU A N 1
ATOM 685 C CA . LEU A 1 88 ? 3.306 8.002 -1.243 1.00 77.06 88 LEU A CA 1
ATOM 686 C C . LEU A 1 88 ? 3.202 7.497 -2.683 1.00 77.06 88 LEU A C 1
ATOM 688 O O . LEU A 1 88 ? 3.759 6.441 -2.981 1.00 77.06 88 LEU A O 1
ATOM 692 N N . GLU A 1 89 ? 2.571 8.260 -3.578 1.00 76.94 89 GLU A N 1
ATOM 693 C CA . GLU A 1 89 ? 2.399 7.887 -4.986 1.00 76.94 89 GLU A CA 1
ATOM 694 C C . GLU A 1 89 ? 3.750 7.762 -5.702 1.00 76.94 89 GLU A C 1
ATOM 696 O O . GLU A 1 89 ? 3.956 6.848 -6.497 1.00 76.94 89 GLU A O 1
ATOM 701 N N . ASP A 1 90 ? 4.723 8.607 -5.345 1.00 80.94 90 ASP A N 1
ATOM 702 C CA . ASP A 1 90 ? 6.079 8.579 -5.915 1.00 80.94 90 ASP A CA 1
ATOM 703 C C . ASP A 1 90 ? 6.875 7.322 -5.534 1.00 80.94 90 ASP A C 1
ATOM 705 O O . ASP A 1 90 ? 7.900 7.015 -6.144 1.00 80.94 90 ASP A O 1
ATOM 709 N N . ARG A 1 91 ? 6.420 6.580 -4.518 1.00 83.06 91 ARG A N 1
ATOM 710 C CA . ARG A 1 91 ? 7.022 5.306 -4.103 1.00 83.06 91 ARG A CA 1
ATOM 711 C C . ARG A 1 91 ? 6.313 4.094 -4.679 1.00 83.06 91 ARG A C 1
ATOM 713 O O . ARG A 1 91 ? 6.757 2.971 -4.442 1.00 83.06 91 ARG A O 1
ATOM 720 N N . MET A 1 92 ? 5.252 4.302 -5.448 1.00 85.25 92 MET A N 1
ATOM 721 C CA . MET A 1 92 ? 4.455 3.236 -6.027 1.00 85.25 92 MET A CA 1
ATOM 722 C C . MET A 1 92 ? 4.687 3.161 -7.534 1.00 85.25 92 MET A C 1
ATOM 724 O O . MET A 1 92 ? 4.691 4.146 -8.269 1.00 85.25 92 MET A O 1
ATOM 728 N N . CYS A 1 93 ? 4.909 1.947 -8.021 1.00 88.81 93 CYS A N 1
ATOM 729 C CA . CYS A 1 93 ? 5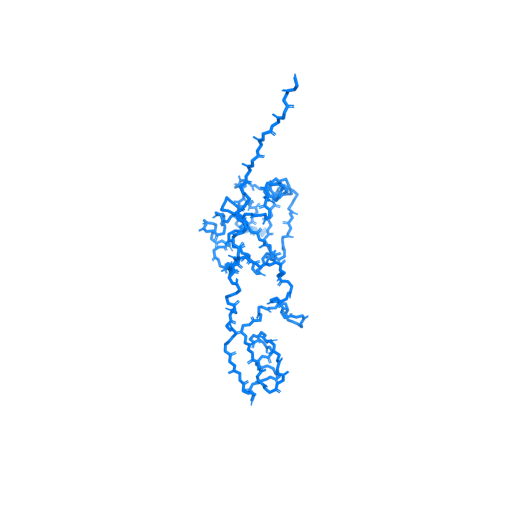.020 1.679 -9.440 1.00 88.81 93 CYS A CA 1
ATOM 730 C C . CYS A 1 93 ? 3.664 1.892 -10.103 1.00 88.81 93 CYS A C 1
ATOM 732 O O . CYS A 1 93 ? 2.754 1.096 -9.905 1.00 88.81 93 CYS A O 1
ATOM 734 N N . LYS A 1 94 ? 3.566 2.883 -10.986 1.00 88.38 94 LYS A N 1
ATOM 735 C CA . LYS A 1 94 ? 2.324 3.202 -11.710 1.00 88.38 94 LYS A CA 1
ATOM 736 C C . LYS A 1 94 ? 1.783 2.055 -12.576 1.00 88.38 94 LYS A C 1
ATOM 738 O O . LYS A 1 94 ? 0.603 2.038 -12.890 1.00 88.38 94 LYS A O 1
ATOM 743 N N . LYS A 1 95 ? 2.640 1.108 -12.981 1.00 89.88 95 LYS A N 1
ATOM 744 C CA . LYS A 1 95 ? 2.240 -0.060 -13.788 1.00 89.88 95 LYS A CA 1
ATOM 745 C C . LYS A 1 95 ? 1.699 -1.217 -12.949 1.00 89.88 95 LYS A C 1
ATOM 747 O O . LYS A 1 95 ? 0.871 -1.979 -13.428 1.00 89.88 95 LYS A O 1
ATOM 752 N N . HIS A 1 96 ? 2.209 -1.383 -11.730 1.00 88.19 96 HIS A N 1
ATOM 753 C CA . HIS A 1 96 ? 2.008 -2.603 -10.944 1.00 88.19 96 HIS A CA 1
ATOM 754 C C . HIS A 1 96 ? 1.419 -2.358 -9.555 1.00 88.19 96 HIS A C 1
ATOM 756 O O . HIS A 1 96 ? 1.196 -3.325 -8.834 1.00 88.19 96 HIS A O 1
ATOM 762 N N . ASP A 1 97 ? 1.252 -1.096 -9.159 1.00 84.19 97 ASP A N 1
ATOM 763 C CA . ASP A 1 97 ? 0.858 -0.665 -7.816 1.00 84.19 97 ASP A CA 1
ATOM 764 C C . ASP A 1 97 ? 1.682 -1.352 -6.709 1.00 84.19 97 ASP A C 1
ATOM 766 O O . ASP A 1 97 ? 1.190 -1.842 -5.697 1.00 84.19 97 ASP A O 1
ATOM 770 N N . ARG A 1 98 ? 2.997 -1.454 -6.942 1.00 83.56 98 ARG A N 1
ATOM 771 C CA . ARG A 1 98 ? 3.961 -2.058 -6.010 1.00 83.56 98 ARG A CA 1
ATOM 772 C C . ARG A 1 98 ? 5.089 -1.104 -5.692 1.00 83.56 98 ARG A C 1
ATOM 774 O O . ARG A 1 98 ? 5.485 -0.319 -6.548 1.00 83.56 98 ARG A O 1
ATOM 781 N N . LEU A 1 99 ? 5.650 -1.246 -4.496 1.00 84.00 99 LEU A N 1
ATOM 782 C CA . LEU A 1 99 ? 6.758 -0.425 -4.028 1.00 84.00 99 LEU A CA 1
ATOM 783 C C . LEU A 1 99 ? 7.929 -0.429 -5.019 1.00 84.00 99 LEU A C 1
ATOM 785 O O . LEU A 1 99 ? 8.354 -1.480 -5.509 1.00 84.00 99 LEU A O 1
ATOM 789 N N . LEU A 1 100 ? 8.447 0.766 -5.283 1.00 88.88 100 LEU A N 1
ATOM 790 C CA . LEU A 1 100 ? 9.695 0.978 -5.997 1.00 88.88 100 LEU A CA 1
ATOM 791 C C . LEU A 1 100 ? 10.862 0.751 -5.027 1.00 88.88 100 LEU A C 1
ATOM 793 O O . LEU A 1 100 ? 11.110 1.565 -4.141 1.00 88.88 100 LEU A O 1
ATOM 797 N N . GLU A 1 101 ? 11.546 -0.382 -5.173 1.00 86.38 101 GLU A N 1
ATOM 798 C CA . GLU A 1 101 ? 12.644 -0.817 -4.287 1.00 86.38 101 GLU A CA 1
ATOM 799 C C . GLU A 1 101 ? 13.974 -0.962 -5.024 1.00 86.38 101 GLU A C 1
ATOM 801 O O . GLU A 1 101 ? 15.011 -1.194 -4.409 1.00 86.38 101 GLU A O 1
ATOM 806 N N . LEU A 1 102 ? 13.948 -0.837 -6.348 1.00 91.12 102 LEU A N 1
ATOM 807 C CA . LEU A 1 102 ? 15.085 -1.060 -7.223 1.00 91.12 102 LEU A CA 1
ATOM 808 C C . LEU A 1 102 ? 15.315 0.181 -8.083 1.00 91.12 102 LEU A C 1
ATOM 810 O O . LEU A 1 102 ? 14.385 0.924 -8.390 1.00 91.12 102 LEU A O 1
ATOM 814 N N . PHE A 1 103 ? 16.551 0.395 -8.505 1.00 92.94 103 PHE A N 1
ATOM 815 C CA . PHE A 1 103 ? 16.931 1.431 -9.449 1.00 92.94 103 PHE A CA 1
ATOM 816 C C . PHE A 1 103 ? 17.677 0.799 -10.617 1.00 92.94 103 PHE A C 1
ATOM 818 O O . PHE A 1 103 ? 18.729 0.185 -10.434 1.00 92.94 103 PHE A O 1
ATOM 825 N N . CYS A 1 104 ? 17.133 0.962 -11.819 1.00 93.00 104 CYS A N 1
ATOM 826 C CA . CYS A 1 104 ? 17.805 0.575 -13.044 1.00 93.00 104 CYS A CA 1
ATOM 827 C C . CYS A 1 104 ? 18.728 1.694 -13.501 1.00 93.00 104 CYS A C 1
ATOM 829 O O . CYS A 1 104 ? 18.284 2.818 -13.733 1.00 93.00 104 CYS A O 1
ATOM 831 N N . ARG A 1 105 ? 20.014 1.381 -13.660 1.00 92.62 105 ARG A N 1
ATOM 832 C CA . ARG A 1 105 ? 21.002 2.342 -14.148 1.00 92.62 105 ARG A CA 1
ATOM 833 C C . ARG A 1 105 ? 20.960 2.530 -15.652 1.00 92.62 105 ARG A C 1
ATOM 835 O O . ARG A 1 105 ? 21.211 3.639 -16.109 1.00 92.62 105 ARG A O 1
ATOM 842 N N . THR A 1 106 ? 20.629 1.472 -16.387 1.00 93.56 106 THR A N 1
ATOM 843 C CA . THR A 1 106 ? 20.497 1.510 -17.846 1.00 93.56 106 THR A CA 1
ATOM 844 C C . THR A 1 106 ? 19.427 2.518 -18.263 1.00 93.56 106 THR A C 1
ATOM 846 O O . THR A 1 106 ? 19.694 3.398 -19.073 1.00 93.56 106 THR A O 1
ATOM 849 N N . ASP A 1 107 ? 18.254 2.452 -17.629 1.00 92.69 107 ASP A N 1
ATOM 850 C CA . ASP A 1 107 ? 17.095 3.291 -17.966 1.00 92.69 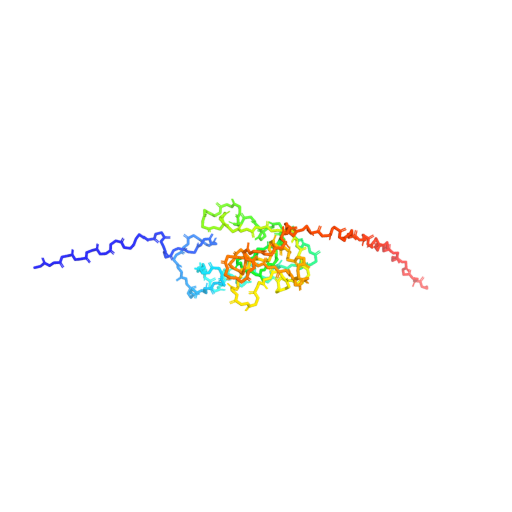107 ASP A CA 1
ATOM 851 C C . ASP A 1 107 ? 16.912 4.490 -17.022 1.00 92.69 107 ASP A C 1
ATOM 853 O O . ASP A 1 107 ? 15.967 5.262 -17.166 1.00 92.69 107 ASP A O 1
ATOM 857 N N . GLN A 1 108 ? 17.793 4.633 -16.025 1.00 91.50 108 GLN A N 1
ATOM 858 C CA . GLN A 1 108 ? 17.750 5.675 -14.990 1.00 91.50 108 GLN A CA 1
ATOM 859 C C . GLN A 1 108 ? 16.382 5.813 -14.302 1.00 91.50 108 GLN A C 1
ATOM 861 O O . GLN A 1 108 ? 15.908 6.916 -14.026 1.00 91.50 108 GLN A O 1
ATOM 866 N N . THR A 1 109 ? 15.742 4.686 -13.996 1.00 90.81 109 THR A N 1
ATOM 867 C CA . THR A 1 109 ? 14.372 4.655 -13.470 1.00 90.81 109 THR A CA 1
ATOM 868 C C . THR A 1 109 ? 14.250 3.792 -12.219 1.00 90.81 109 THR A C 1
ATOM 870 O O . THR A 1 109 ? 14.982 2.817 -12.033 1.00 90.81 109 THR A O 1
ATOM 873 N N . CYS A 1 110 ? 13.312 4.154 -11.341 1.00 90.69 110 CYS A N 1
ATOM 874 C CA . CYS A 1 110 ? 12.975 3.360 -10.163 1.00 90.69 110 CYS A CA 1
ATOM 875 C C . CYS A 1 110 ? 11.963 2.276 -10.546 1.00 90.69 110 CYS A C 1
ATOM 877 O O . CYS A 1 110 ? 10.982 2.545 -11.239 1.00 90.69 110 CYS A O 1
ATOM 879 N N . LEU A 1 111 ? 12.187 1.054 -10.073 1.00 92.06 111 LEU A N 1
ATOM 880 C CA . LEU A 1 111 ? 11.446 -0.141 -10.451 1.00 92.06 111 LEU A CA 1
ATOM 881 C C . LEU A 1 111 ? 10.895 -0.861 -9.223 1.00 92.06 111 LEU A C 1
ATOM 883 O O . LEU A 1 111 ? 11.521 -0.905 -8.162 1.00 92.06 111 LEU A O 1
ATOM 887 N N . CYS A 1 112 ? 9.740 -1.499 -9.391 1.00 92.31 112 CYS A N 1
ATOM 888 C CA . CYS A 1 112 ? 9.308 -2.543 -8.473 1.00 92.31 112 CYS A CA 1
ATOM 889 C C . CYS A 1 112 ? 9.912 -3.893 -8.883 1.00 92.31 112 CYS A C 1
ATOM 891 O O . CYS A 1 112 ? 10.398 -4.072 -10.003 1.00 92.31 112 CYS A O 1
ATOM 893 N N . VAL A 1 113 ? 9.817 -4.880 -7.992 1.00 89.62 113 VAL A N 1
ATOM 894 C CA . VAL A 1 113 ? 10.330 -6.240 -8.234 1.00 89.62 113 VAL A CA 1
ATOM 895 C C . VAL A 1 113 ? 9.699 -6.899 -9.470 1.00 89.62 113 VAL A C 1
ATOM 897 O O . VAL A 1 113 ? 10.344 -7.718 -10.118 1.00 89.62 113 VAL A O 1
ATOM 900 N N . LEU A 1 114 ? 8.455 -6.550 -9.820 1.00 93.12 114 LEU A N 1
ATOM 901 C CA . LEU A 1 114 ? 7.817 -7.069 -11.034 1.00 93.12 114 LEU A CA 1
ATOM 902 C C . LEU A 1 114 ? 8.453 -6.484 -12.296 1.00 93.12 114 LEU A C 1
ATOM 904 O O . LEU A 1 114 ? 8.865 -7.267 -13.139 1.00 93.12 114 LEU A O 1
ATOM 908 N N . CYS A 1 115 ? 8.632 -5.159 -12.377 1.00 94.44 115 CYS A N 1
ATOM 909 C CA . CYS A 1 115 ? 9.324 -4.530 -13.509 1.00 94.44 115 CYS A CA 1
ATOM 910 C C . CYS A 1 115 ? 10.725 -5.113 -13.722 1.00 94.44 115 CYS A C 1
ATOM 912 O O . CYS A 1 115 ? 11.138 -5.327 -14.857 1.00 94.44 115 CYS A O 1
ATOM 914 N N . PHE A 1 116 ? 11.457 -5.394 -12.638 1.00 92.50 116 PHE A N 1
ATOM 915 C CA . PHE A 1 116 ? 12.743 -6.076 -12.749 1.00 92.50 116 PHE A CA 1
ATOM 916 C C . PHE A 1 116 ? 12.608 -7.446 -13.419 1.00 92.50 116 PHE A C 1
ATOM 918 O O . PHE A 1 116 ? 13.347 -7.745 -14.346 1.00 92.50 116 PHE A O 1
ATOM 925 N N . LYS A 1 117 ? 11.648 -8.266 -12.985 1.00 94.00 117 LYS A N 1
ATOM 926 C CA . LYS A 1 117 ? 11.453 -9.619 -13.521 1.00 94.00 117 LYS A CA 1
ATOM 927 C C . LYS A 1 117 ? 10.917 -9.650 -14.953 1.00 94.00 117 LYS A C 1
ATOM 929 O O . LYS A 1 117 ? 11.121 -10.655 -15.623 1.00 94.00 117 LYS A O 1
ATOM 934 N N . THR A 1 118 ? 10.217 -8.610 -15.400 1.00 93.69 118 THR A N 1
ATOM 935 C CA . THR A 1 118 ? 9.575 -8.576 -16.723 1.00 93.69 118 THR A CA 1
ATOM 936 C C . THR A 1 118 ? 10.418 -7.868 -17.771 1.00 93.69 118 THR A C 1
ATOM 938 O O . THR A 1 118 ? 10.641 -8.420 -18.842 1.00 93.69 118 THR A O 1
ATOM 941 N N . ASP A 1 119 ? 10.898 -6.664 -17.464 1.00 91.62 119 ASP A N 1
ATOM 942 C CA . ASP A 1 119 ? 11.436 -5.744 -18.472 1.00 91.62 119 ASP A CA 1
ATOM 943 C C . ASP A 1 119 ? 12.921 -5.428 -18.257 1.00 91.62 119 ASP A C 1
ATOM 945 O O . ASP A 1 119 ? 13.614 -5.062 -19.199 1.00 91.62 119 ASP A O 1
ATOM 949 N N . HIS A 1 120 ? 13.429 -5.577 -17.028 1.00 91.81 120 HIS A N 1
ATOM 950 C CA . HIS A 1 120 ? 14.773 -5.106 -16.667 1.00 91.81 120 HIS A CA 1
ATOM 951 C C . HIS A 1 120 ? 15.680 -6.200 -16.078 1.00 91.81 120 HIS A C 1
ATOM 953 O O . HIS A 1 120 ? 16.655 -5.890 -15.393 1.00 91.81 120 HIS A O 1
ATOM 959 N N . MET A 1 121 ? 15.387 -7.480 -16.338 1.00 90.31 121 MET A N 1
ATOM 960 C CA . MET A 1 121 ? 16.092 -8.610 -15.711 1.00 90.31 121 MET A CA 1
ATOM 961 C C . MET A 1 121 ? 17.580 -8.667 -16.098 1.00 90.31 121 MET A C 1
ATOM 963 O O . MET A 1 121 ? 18.404 -9.118 -15.308 1.00 90.31 121 MET A O 1
ATOM 967 N N . ALA A 1 122 ? 17.923 -8.190 -17.298 1.00 92.88 122 ALA A N 1
ATOM 968 C CA . ALA A 1 122 ? 19.288 -8.161 -17.827 1.00 92.88 122 ALA A C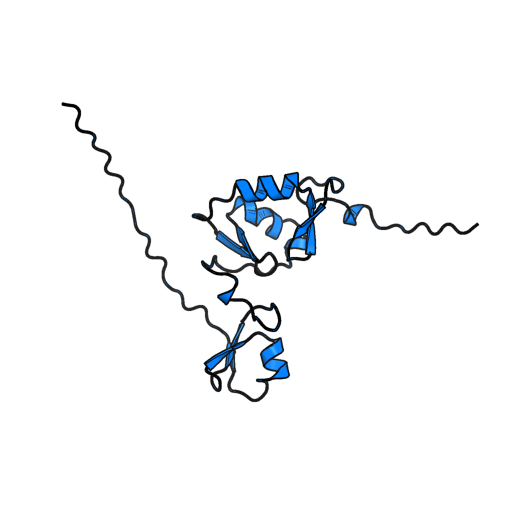A 1
ATOM 969 C C . ALA A 1 122 ? 19.990 -6.796 -17.667 1.00 92.88 122 ALA A C 1
ATOM 971 O O . ALA A 1 122 ? 21.094 -6.612 -18.176 1.00 92.88 122 ALA A O 1
ATOM 972 N N . HIS A 1 123 ? 19.352 -5.815 -17.021 1.00 94.81 123 HIS A N 1
ATOM 973 C CA . HIS A 1 123 ? 19.916 -4.472 -16.860 1.00 94.81 123 HIS A CA 1
ATOM 974 C C . HIS A 1 123 ? 20.754 -4.360 -15.575 1.00 94.81 123 HIS A C 1
ATOM 976 O O . HIS A 1 123 ? 20.621 -5.175 -14.664 1.00 94.81 123 HIS A O 1
ATOM 982 N N . ASP A 1 124 ? 21.603 -3.328 -15.474 1.00 92.06 124 ASP A N 1
ATOM 983 C CA . ASP A 1 124 ? 22.330 -3.035 -14.228 1.00 92.06 124 ASP A CA 1
ATOM 984 C C . ASP A 1 124 ? 21.352 -2.458 -13.194 1.00 92.06 124 ASP A C 1
ATOM 986 O O . ASP A 1 124 ? 20.895 -1.315 -13.321 1.00 92.06 124 ASP A O 1
ATOM 990 N N . ILE A 1 125 ? 21.003 -3.263 -12.188 1.00 91.56 125 ILE A N 1
ATOM 991 C CA . ILE A 1 125 ? 20.050 -2.911 -11.130 1.00 91.56 125 ILE A CA 1
ATOM 992 C C . ILE A 1 125 ? 20.761 -2.765 -9.789 1.00 91.56 125 ILE A C 1
ATOM 994 O O . ILE A 1 125 ? 21.601 -3.582 -9.415 1.00 91.56 125 ILE A O 1
ATOM 998 N N . LYS A 1 126 ? 20.365 -1.746 -9.023 1.00 91.00 126 LYS A N 1
ATOM 999 C CA . LYS A 1 126 ? 20.752 -1.569 -7.619 1.00 91.00 126 LYS A CA 1
ATOM 1000 C C . LYS A 1 126 ? 19.546 -1.431 -6.709 1.00 91.00 126 LYS A C 1
ATOM 1002 O O . LYS A 1 126 ? 18.465 -1.072 -7.162 1.00 91.00 126 LYS A O 1
ATOM 1007 N N . GLU A 1 127 ? 19.745 -1.680 -5.422 1.00 82.38 127 GLU A N 1
ATOM 1008 C CA . GLU A 1 127 ? 18.745 -1.366 -4.404 1.00 82.38 127 GLU A CA 1
ATOM 1009 C C . GLU A 1 127 ? 18.513 0.149 -4.335 1.00 82.38 127 GLU A C 1
ATOM 1011 O O . GLU A 1 127 ? 19.444 0.956 -4.444 1.00 82.38 127 GLU A O 1
ATOM 1016 N N . TYR A 1 128 ? 17.247 0.538 -4.199 1.00 71.31 128 TYR A N 1
ATOM 1017 C CA . TYR A 1 128 ? 16.859 1.928 -4.024 1.00 71.31 128 TYR A CA 1
ATOM 1018 C C . TYR A 1 128 ? 17.215 2.378 -2.604 1.00 71.31 128 TYR A C 1
ATOM 1020 O O . TYR A 1 128 ? 16.551 2.027 -1.630 1.00 71.31 128 TYR A O 1
ATOM 1028 N N . GLU A 1 129 ? 18.264 3.188 -2.483 1.00 62.81 129 GLU A N 1
ATOM 1029 C CA . GLU A 1 129 ? 18.625 3.834 -1.224 1.00 62.81 129 GLU A CA 1
ATOM 1030 C C . GLU A 1 129 ? 17.812 5.124 -1.044 1.00 62.81 129 GLU A C 1
ATOM 1032 O O . GLU A 1 129 ? 17.914 6.072 -1.832 1.00 62.81 129 GLU A O 1
ATOM 1037 N N . GLU A 1 130 ? 17.028 5.199 0.033 1.00 62.69 130 GLU A N 1
ATOM 1038 C CA . GLU A 1 130 ? 16.380 6.445 0.435 1.00 62.69 130 GLU A CA 1
ATOM 1039 C C . GLU A 1 130 ? 17.448 7.500 0.755 1.00 62.69 130 GLU A C 1
ATOM 1041 O O . GLU A 1 130 ? 18.073 7.476 1.821 1.00 62.69 130 GLU A O 1
ATOM 1046 N N . LYS A 1 131 ? 17.639 8.478 -0.140 1.00 46.75 131 LYS A N 1
ATOM 1047 C CA . LYS A 1 131 ? 18.450 9.663 0.163 1.00 46.75 131 LYS A CA 1
ATOM 1048 C C . LYS A 1 131 ? 17.872 10.323 1.417 1.00 46.75 131 LYS A C 1
ATOM 1050 O O . LYS A 1 131 ? 16.802 10.926 1.362 1.00 46.75 131 LYS A O 1
ATOM 1055 N N . LYS A 1 132 ? 18.582 10.220 2.547 1.00 40.56 132 LYS A N 1
ATOM 1056 C CA . LYS A 1 132 ? 18.256 10.900 3.809 1.00 40.56 132 LYS A CA 1
ATOM 1057 C C . LYS A 1 132 ? 18.304 12.416 3.588 1.00 40.56 132 LYS A C 1
ATOM 1059 O O . LYS A 1 132 ? 19.318 13.054 3.856 1.00 40.56 132 LYS A O 1
ATOM 1064 N N . LYS A 1 133 ? 17.222 13.020 3.096 1.00 38.78 133 LYS A N 1
ATOM 1065 C CA . LYS A 1 133 ? 17.052 14.473 3.161 1.00 38.78 133 LYS A CA 1
ATOM 1066 C C . LYS A 1 133 ? 16.792 14.805 4.627 1.00 38.78 133 LYS A C 1
ATOM 1068 O O . 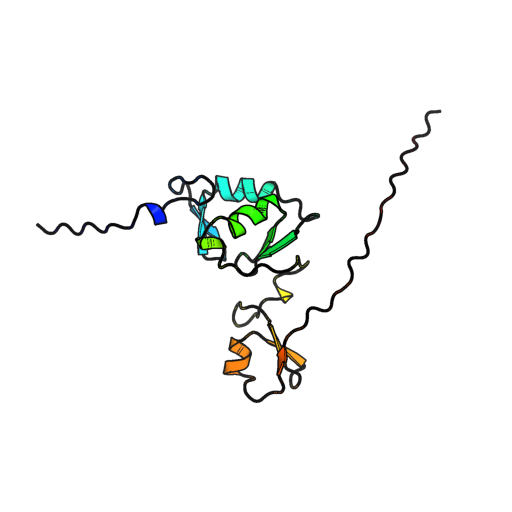LYS A 1 133 ? 15.740 14.483 5.168 1.00 38.78 133 LYS A O 1
ATOM 1073 N N . GLY A 1 134 ? 17.812 15.340 5.295 1.00 32.12 134 GLY A N 1
ATOM 1074 C CA . GLY A 1 134 ? 17.729 15.744 6.692 1.00 32.12 134 GLY A CA 1
ATOM 1075 C C . GLY A 1 134 ? 16.564 16.706 6.889 1.00 32.12 134 GLY A C 1
ATOM 1076 O O . GLY A 1 134 ? 16.524 17.769 6.271 1.00 32.12 134 GLY A O 1
ATOM 1077 N N . VAL A 1 135 ? 15.626 16.323 7.752 1.00 33.59 135 VAL A N 1
ATOM 1078 C CA . VAL A 1 135 ? 14.588 17.212 8.270 1.00 33.59 135 VAL A CA 1
ATOM 1079 C C . VAL A 1 135 ? 15.306 18.363 8.971 1.00 33.59 135 VAL A C 1
ATOM 1081 O O . VAL A 1 135 ? 15.813 18.210 10.084 1.00 33.59 135 VAL A O 1
ATOM 1084 N N . LYS A 1 136 ? 15.412 19.518 8.307 1.00 29.75 136 LYS A N 1
ATOM 1085 C CA . LYS A 1 136 ? 15.829 20.755 8.965 1.00 29.75 136 LYS A CA 1
ATOM 1086 C C . LYS A 1 136 ? 14.719 21.105 9.953 1.00 29.75 136 LYS A C 1
ATOM 1088 O O . LYS A 1 136 ? 13.653 21.555 9.552 1.00 29.75 136 LYS A O 1
ATOM 1093 N N . LYS A 1 137 ? 14.951 20.842 11.242 1.00 30.64 137 LYS A N 1
ATOM 1094 C CA . LYS A 1 137 ? 14.079 21.289 12.333 1.00 30.64 137 LYS A CA 1
ATOM 1095 C C . LYS A 1 137 ? 14.067 22.817 12.342 1.00 30.64 137 LYS A C 1
ATOM 1097 O O . LYS A 1 137 ? 14.984 23.439 12.873 1.00 30.64 137 LYS A O 1
ATOM 1102 N N . THR A 1 138 ? 13.041 23.430 11.769 1.00 31.47 138 THR A N 1
ATOM 1103 C CA . THR A 1 138 ? 12.763 24.852 11.967 1.00 31.47 138 THR A CA 1
ATOM 1104 C C . THR A 1 138 ? 12.231 25.014 13.391 1.00 31.47 138 THR A C 1
ATOM 1106 O O . THR A 1 138 ? 11.054 24.788 13.659 1.00 31.47 138 THR A O 1
ATOM 1109 N N . ARG A 1 139 ? 13.114 25.347 14.342 1.00 37.59 139 ARG A N 1
ATOM 1110 C CA . ARG A 1 139 ? 12.702 25.844 15.662 1.00 37.59 139 ARG A CA 1
ATOM 1111 C C . ARG A 1 139 ? 11.965 27.165 15.435 1.00 37.59 139 ARG A C 1
ATOM 1113 O O . ARG A 1 139 ? 12.596 28.160 15.097 1.00 37.59 139 ARG A O 1
ATOM 1120 N N . ARG A 1 140 ? 10.646 27.179 15.618 1.00 38.62 140 ARG A N 1
ATOM 1121 C CA . ARG A 1 140 ? 9.920 28.415 15.919 1.00 38.62 140 ARG A CA 1
ATOM 1122 C C . ARG A 1 140 ? 10.112 28.679 17.408 1.00 38.62 140 ARG A C 1
ATOM 1124 O O . ARG A 1 140 ? 9.548 27.973 18.232 1.00 38.62 140 ARG A O 1
ATOM 1131 N N . THR A 1 141 ? 10.965 29.635 17.751 1.00 37.94 141 THR A N 1
ATOM 1132 C CA . THR A 1 141 ? 10.884 30.300 19.052 1.00 37.94 141 THR A CA 1
ATOM 1133 C C . THR A 1 141 ? 9.704 31.257 18.993 1.00 37.94 141 THR A C 1
ATOM 1135 O O . THR A 1 141 ? 9.724 32.226 18.237 1.00 37.94 141 THR A O 1
ATOM 1138 N N . GLU A 1 142 ? 8.663 30.937 19.750 1.00 36.50 142 GLU A N 1
ATOM 1139 C CA . GLU A 1 142 ? 7.567 31.840 20.068 1.00 36.50 142 GLU A CA 1
ATOM 1140 C C . GLU A 1 142 ? 8.121 32.948 20.971 1.00 36.50 142 GLU A C 1
ATOM 1142 O O . GLU A 1 142 ? 8.546 32.690 22.094 1.00 36.50 142 GLU A O 1
ATOM 1147 N N . ALA A 1 143 ? 8.157 34.179 20.470 1.00 35.72 143 ALA A N 1
ATOM 1148 C CA . ALA A 1 143 ? 8.270 35.370 21.300 1.00 35.72 143 ALA A CA 1
ATOM 1149 C C . ALA A 1 143 ? 6.931 36.100 21.199 1.00 35.72 143 ALA A C 1
ATOM 1151 O O . ALA A 1 143 ? 6.746 37.003 20.386 1.00 35.72 143 ALA A O 1
ATOM 1152 N N . HIS A 1 144 ? 5.965 35.647 21.997 1.00 41.19 144 HIS A N 1
ATOM 1153 C CA . HIS A 1 144 ? 4.827 36.477 22.358 1.00 41.19 144 HIS A CA 1
ATOM 1154 C C . HIS A 1 144 ? 5.330 37.525 23.354 1.00 41.19 144 HIS A C 1
ATOM 1156 O O . HIS A 1 144 ? 5.564 37.235 24.523 1.00 41.19 144 HIS A O 1
ATOM 1162 N N . THR A 1 145 ? 5.491 38.759 22.895 1.00 42.97 145 THR A N 1
ATOM 1163 C CA . THR A 1 145 ? 5.417 39.926 23.773 1.00 42.97 145 THR A CA 1
ATOM 1164 C C . THR A 1 145 ? 4.391 40.853 23.151 1.00 42.97 145 THR A C 1
ATOM 1166 O O . THR A 1 145 ? 4.649 41.508 22.145 1.00 42.97 145 THR A O 1
ATOM 1169 N N . LEU A 1 146 ? 3.180 40.817 23.705 1.00 40.44 146 LEU A N 1
ATOM 1170 C CA . LEU A 1 146 ? 2.160 41.820 23.434 1.00 40.44 146 LEU A CA 1
ATOM 1171 C C . LEU A 1 146 ? 2.601 43.128 24.111 1.00 40.44 146 LEU A C 1
ATOM 1173 O O . LEU A 1 146 ? 2.947 43.085 25.293 1.00 40.44 146 LEU A O 1
ATOM 1177 N N . PRO A 1 147 ? 2.577 44.278 23.423 1.00 42.47 147 PRO A N 1
ATOM 1178 C CA . PRO A 1 147 ? 2.620 45.566 24.090 1.00 42.47 147 PRO A CA 1
ATOM 1179 C C . PRO A 1 147 ? 1.206 45.885 24.588 1.00 42.47 147 PRO A C 1
ATOM 1181 O O . PRO A 1 147 ? 0.290 46.043 23.783 1.00 42.47 147 PRO A O 1
ATOM 1184 N N . VAL A 1 148 ? 1.015 45.963 25.906 1.00 47.25 148 VAL A N 1
ATOM 1185 C CA . VAL A 1 148 ? -0.098 46.746 26.449 1.00 47.25 148 VAL A CA 1
ATOM 1186 C C . VAL A 1 148 ? 0.452 48.138 26.741 1.00 47.25 148 VAL A C 1
ATOM 1188 O O . VAL A 1 148 ? 1.449 48.287 27.447 1.00 47.25 148 VAL A O 1
ATOM 1191 N N . THR A 1 149 ? -0.138 49.112 26.061 1.00 53.69 149 THR A N 1
ATOM 1192 C CA . THR A 1 149 ? -0.000 50.553 26.292 1.00 53.69 149 THR A CA 1
ATOM 1193 C C . THR A 1 149 ? -0.568 50.956 27.638 1.00 53.69 149 THR A C 1
ATOM 1195 O O . THR A 1 149 ? -1.614 50.369 28.001 1.00 53.69 149 THR A O 1
#

Foldseek 3Di:
DDPPPPCPPPQQQAALQVRHGADCWDQAQLRDTHHPVRVVVLVVPAPVVAFAKAWLSRQDTHHPVSCVCLVVPPSNVPTDIDGDDPGSVQQADPVPRAGQFKAFPVVRDTDDPVCCVPPNVPTDMDTDDDPCPDDPPPDDDDDDDDDDD

Sequence (149 aa):
MATSSSLLSEEQLLCSICLDLFTEPVTTPCGHNFCKACIRQYWDSNDLKSALKSCLVCQSSYCETHLEPHQRVPALKRHKLIKPVENLEDRMCKKHDRLLELFCRTDQTCLCVLCFKTDHMAHDIKEYEEKKKGVKKTRRTEAHTLPVT

Secondary structure (DSSP, 8-state):
---------GGGSB-TTTSSB-SSEEE-TTS-EEEHHHHHHHHHT--GGG--EEETTTTEEE-HHHHHHHHH-HHHHTS-EES--S-SGGGB-TTTS-B--EEETTTTEEE-HHHHHHT-TTS-EEE----------------------